Protein AF-A0A0C2N6R8-F1 (afdb_monomer_lite)

Organism: NCBI:txid1461322

Radius of gyration: 13.25 Å; chains: 1; bounding box: 29×25×40 Å

InterPro domains:
  IPR054239 Domain of unknown function DUF6966 [PF22294] (31-59)

Sequence (89 aa):
MILNDEISALNCILIKYREKKYKLPTVHDGNDATRVLQKFAGMGSINDLYICKSNGHNIEKSDELSVNGDFRNHLENIRQACATLSSKS

Structure (mmCIF, N/CA/C/O backbone):
data_AF-A0A0C2N6R8-F1
#
_entry.id   AF-A0A0C2N6R8-F1
#
loop_
_atom_site.group_PDB
_atom_site.id
_atom_site.type_symbol
_atom_site.label_atom_id
_atom_site.label_alt_id
_atom_site.label_comp_id
_atom_site.label_asym_id
_atom_site.label_entity_id
_atom_site.label_seq_id
_atom_site.pdbx_PDB_ins_code
_atom_site.Cartn_x
_atom_site.Cartn_y
_atom_site.Cartn_z
_atom_site.occupancy
_atom_site.B_iso_or_equiv
_atom_site.auth_seq_id
_atom_site.auth_comp_id
_atom_site.auth_asym_id
_atom_site.auth_atom_id
_atom_site.pdbx_PDB_model_num
ATOM 1 N N . MET A 1 1 ? 13.490 -9.433 -2.836 1.00 58.00 1 MET A N 1
ATOM 2 C CA . MET A 1 1 ? 12.071 -9.056 -2.692 1.00 58.00 1 MET A CA 1
ATOM 3 C C . MET A 1 1 ? 11.380 -9.283 -4.022 1.00 58.00 1 MET A C 1
ATOM 5 O O . MET A 1 1 ? 11.926 -8.871 -5.039 1.00 58.00 1 MET A O 1
ATOM 9 N N . ILE A 1 2 ? 10.229 -9.950 -4.023 1.00 88.88 2 ILE A N 1
ATOM 10 C CA . ILE A 1 2 ? 9.429 -10.170 -5.230 1.00 88.88 2 ILE A CA 1
ATOM 11 C C . ILE A 1 2 ? 8.316 -9.118 -5.212 1.00 88.88 2 ILE A C 1
ATOM 13 O O . ILE A 1 2 ? 7.468 -9.131 -4.329 1.00 88.88 2 ILE A O 1
ATOM 17 N N . LEU A 1 3 ? 8.337 -8.179 -6.163 1.00 94.56 3 LEU A N 1
ATOM 18 C CA . LEU A 1 3 ? 7.395 -7.049 -6.251 1.00 94.56 3 LEU A CA 1
ATOM 19 C C . LEU A 1 3 ? 5.923 -7.471 -6.084 1.00 94.56 3 LEU A C 1
ATOM 21 O O . LEU A 1 3 ? 5.152 -6.818 -5.385 1.00 94.56 3 LEU A O 1
ATOM 25 N N . ASN A 1 4 ? 5.540 -8.590 -6.696 1.00 97.00 4 ASN A N 1
ATOM 26 C CA . ASN A 1 4 ? 4.167 -9.081 -6.637 1.00 97.00 4 ASN A CA 1
ATOM 27 C C . ASN A 1 4 ? 3.775 -9.660 -5.268 1.00 97.00 4 ASN A C 1
ATOM 29 O O . ASN A 1 4 ? 2.594 -9.610 -4.926 1.00 97.00 4 ASN A O 1
ATOM 33 N N . ASP A 1 5 ? 4.732 -10.129 -4.461 1.00 96.81 5 ASP A N 1
ATOM 34 C CA . ASP A 1 5 ? 4.458 -10.552 -3.082 1.00 96.81 5 ASP A CA 1
ATOM 35 C C . ASP A 1 5 ? 4.135 -9.342 -2.200 1.00 96.81 5 ASP A C 1
ATOM 37 O O . ASP A 1 5 ? 3.168 -9.375 -1.441 1.00 96.81 5 ASP A O 1
ATOM 41 N N . GLU A 1 6 ? 4.862 -8.234 -2.367 1.00 97.31 6 GLU A N 1
ATOM 42 C CA . GLU A 1 6 ? 4.570 -6.975 -1.667 1.00 97.31 6 GLU A CA 1
ATOM 43 C C . GLU A 1 6 ? 3.204 -6.412 -2.067 1.00 97.31 6 GLU A C 1
ATOM 45 O O . GLU A 1 6 ? 2.418 -6.002 -1.213 1.00 97.31 6 GLU A O 1
ATOM 50 N N . ILE A 1 7 ? 2.882 -6.439 -3.365 1.00 97.50 7 ILE A N 1
ATOM 51 C CA . ILE A 1 7 ? 1.562 -6.039 -3.871 1.00 97.50 7 ILE A CA 1
ATOM 52 C C . ILE A 1 7 ? 0.465 -6.916 -3.263 1.00 97.50 7 ILE A C 1
ATOM 54 O O . ILE A 1 7 ? -0.589 -6.407 -2.875 1.00 97.50 7 ILE A O 1
ATOM 58 N N . SER A 1 8 ? 0.693 -8.227 -3.167 1.00 97.94 8 SER A N 1
ATOM 59 C CA . SER A 1 8 ? -0.249 -9.162 -2.551 1.00 97.94 8 SER A CA 1
ATOM 60 C C . SER A 1 8 ? -0.458 -8.847 -1.066 1.00 97.94 8 SER A C 1
ATOM 62 O O . SER A 1 8 ? -1.601 -8.697 -0.627 1.00 97.94 8 SER A O 1
ATOM 64 N N . ALA A 1 9 ? 0.627 -8.646 -0.312 1.00 97.69 9 ALA A N 1
ATOM 65 C CA . ALA A 1 9 ? 0.581 -8.289 1.104 1.00 97.69 9 ALA A CA 1
ATOM 66 C C . ALA A 1 9 ? -0.162 -6.961 1.344 1.00 97.69 9 ALA A C 1
ATOM 68 O O . ALA A 1 9 ? -1.097 -6.909 2.149 1.00 97.69 9 ALA A O 1
ATOM 69 N N . LEU A 1 10 ? 0.155 -5.916 0.570 1.00 97.62 10 LEU A N 1
ATOM 70 C CA . LEU A 1 10 ? -0.553 -4.634 0.609 1.00 97.62 10 LEU A CA 1
ATOM 71 C C . LEU A 1 10 ? -2.048 -4.804 0.302 1.00 97.62 10 LEU A C 1
ATOM 73 O O . LEU A 1 10 ? -2.909 -4.288 1.018 1.00 97.62 10 LEU A O 1
ATOM 77 N N . ASN A 1 11 ? -2.378 -5.554 -0.753 1.00 98.00 11 ASN A N 1
ATOM 78 C CA . ASN A 1 11 ? -3.759 -5.810 -1.147 1.00 98.00 11 ASN A CA 1
ATOM 79 C C . ASN A 1 11 ? -4.542 -6.560 -0.057 1.00 98.00 11 ASN A C 1
ATOM 81 O O . ASN A 1 11 ? -5.732 -6.290 0.119 1.00 98.00 11 ASN A O 1
ATOM 85 N N . CYS A 1 12 ? -3.902 -7.459 0.697 1.00 98.00 12 CYS A N 1
ATOM 86 C CA . CYS A 1 12 ? -4.507 -8.120 1.853 1.00 98.00 12 CYS A CA 1
ATOM 87 C C . CYS A 1 12 ? -4.864 -7.120 2.962 1.00 98.00 12 CYS A C 1
ATOM 89 O O . CYS A 1 12 ? -5.984 -7.171 3.476 1.00 98.00 12 CYS A O 1
ATOM 91 N N . ILE A 1 13 ? -3.972 -6.172 3.277 1.00 97.06 13 ILE A N 1
ATOM 92 C CA . ILE A 1 13 ? -4.251 -5.089 4.236 1.00 97.06 13 ILE A CA 1
ATOM 93 C C . ILE A 1 13 ? -5.448 -4.256 3.755 1.00 97.06 13 ILE A C 1
ATOM 95 O O . ILE A 1 13 ? -6.427 -4.093 4.486 1.00 97.06 13 ILE A O 1
ATOM 99 N N . LEU A 1 14 ? -5.431 -3.799 2.499 1.00 97.06 14 LEU A N 1
ATOM 100 C CA . LEU A 1 14 ? -6.523 -3.008 1.917 1.00 97.06 14 LEU A CA 1
ATOM 101 C C . LEU A 1 14 ? -7.868 -3.745 1.968 1.00 97.06 14 LEU A C 1
ATOM 103 O O . LEU A 1 14 ? -8.893 -3.155 2.301 1.00 97.06 14 LEU A O 1
ATOM 107 N N . ILE A 1 15 ? -7.888 -5.046 1.667 1.00 97.00 15 ILE A N 1
ATOM 108 C CA . ILE A 1 15 ? -9.109 -5.858 1.739 1.00 97.00 15 ILE A CA 1
ATOM 109 C C . ILE A 1 15 ? -9.601 -5.977 3.183 1.00 97.00 15 ILE A C 1
ATOM 111 O O . ILE A 1 15 ? -10.797 -5.781 3.420 1.00 97.00 15 ILE A O 1
ATOM 115 N N . LYS A 1 16 ? -8.700 -6.264 4.132 1.00 96.75 16 LYS A N 1
ATOM 116 C CA . LYS A 1 16 ? -9.016 -6.397 5.562 1.00 96.75 16 LYS A CA 1
ATOM 117 C C . LYS A 1 16 ? -9.707 -5.144 6.099 1.00 96.75 16 LYS A C 1
ATOM 119 O O . LYS A 1 16 ? -10.696 -5.255 6.820 1.00 96.75 16 LYS A O 1
ATOM 124 N N . TYR A 1 17 ? -9.242 -3.969 5.679 1.00 96.75 17 TYR A N 1
ATOM 125 C CA . TYR A 1 17 ? -9.782 -2.679 6.111 1.00 96.75 17 TYR A CA 1
ATOM 126 C C . TYR A 1 17 ? -10.758 -2.042 5.108 1.00 96.75 17 TYR A C 1
ATOM 128 O O . TYR A 1 17 ? -11.106 -0.883 5.249 1.00 96.75 17 TYR A O 1
ATOM 136 N N . ARG A 1 18 ? -11.292 -2.810 4.145 1.00 95.56 18 ARG A N 1
ATOM 137 C CA . ARG A 1 18 ? -12.345 -2.384 3.192 1.00 95.56 18 ARG A CA 1
ATOM 138 C C . ARG A 1 18 ? -11.954 -1.261 2.214 1.00 95.56 18 ARG A C 1
ATOM 140 O O . ARG A 1 18 ? -12.816 -0.730 1.522 1.00 95.56 18 ARG A O 1
ATOM 147 N N . GLU A 1 19 ? -10.667 -1.017 2.017 1.00 95.81 19 GLU A N 1
ATOM 148 C CA . GLU A 1 19 ? -10.104 0.003 1.121 1.00 95.81 19 GLU A CA 1
ATOM 149 C C . GLU A 1 19 ? -9.773 -0.546 -0.281 1.00 95.81 19 GLU A C 1
ATOM 151 O O . GLU A 1 19 ? -8.761 -0.234 -0.910 1.00 95.81 19 GLU A O 1
ATOM 156 N N . LYS A 1 20 ? -10.662 -1.394 -0.816 1.00 93.75 20 LYS A N 1
ATOM 157 C CA . LYS A 1 20 ? -10.440 -2.139 -2.073 1.00 93.75 20 LYS A CA 1
ATOM 158 C C . LYS A 1 20 ? -10.218 -1.245 -3.300 1.00 93.75 20 LYS A C 1
ATOM 160 O O . LYS A 1 20 ? -9.635 -1.706 -4.279 1.00 93.75 20 LYS A O 1
ATOM 165 N N . LYS A 1 21 ? -10.668 0.014 -3.259 1.00 93.12 21 LYS A N 1
ATOM 166 C CA . LYS A 1 21 ? -10.486 0.996 -4.343 1.00 93.12 21 LYS A CA 1
ATOM 167 C C . LYS A 1 21 ? -9.010 1.316 -4.614 1.00 93.12 21 LYS A C 1
ATOM 169 O O . LYS A 1 21 ? -8.660 1.661 -5.739 1.00 93.12 21 LYS A O 1
ATOM 174 N N . TYR A 1 22 ? -8.147 1.138 -3.612 1.00 94.88 22 TYR A N 1
ATOM 175 C CA . TYR A 1 22 ? -6.709 1.381 -3.716 1.00 94.88 22 TYR A CA 1
ATOM 176 C C . TYR A 1 22 ? -5.902 0.157 -4.153 1.00 94.88 22 TYR A C 1
ATOM 178 O O . TYR A 1 22 ? -4.682 0.247 -4.249 1.00 94.88 22 TYR A O 1
ATOM 186 N N . LYS A 1 23 ? -6.542 -0.987 -4.435 1.00 95.56 23 LYS A N 1
ATOM 187 C CA . LYS A 1 23 ? -5.809 -2.195 -4.826 1.00 95.56 23 LYS A CA 1
ATOM 188 C C . LYS A 1 23 ? -4.889 -1.940 -6.020 1.00 95.56 23 LYS A C 1
ATOM 190 O O . LYS A 1 23 ? -5.263 -1.277 -6.996 1.00 95.56 23 LYS A O 1
ATOM 195 N N . LEU A 1 24 ? -3.700 -2.523 -5.937 1.00 96.44 24 LEU A N 1
ATOM 196 C CA . LEU A 1 24 ? -2.703 -2.484 -6.996 1.00 96.44 24 LEU A CA 1
ATOM 197 C C . LEU A 1 24 ? -2.791 -3.767 -7.840 1.00 96.44 24 LEU A C 1
ATOM 199 O O . LEU A 1 24 ? -2.995 -4.848 -7.274 1.00 96.44 24 LEU A O 1
ATOM 203 N N . PRO A 1 25 ? -2.686 -3.667 -9.176 1.00 95.19 25 PRO A N 1
ATOM 204 C CA . PRO A 1 25 ? -2.578 -4.833 -10.045 1.00 95.19 25 PRO A CA 1
ATOM 205 C C . PRO A 1 25 ? -1.205 -5.501 -9.903 1.00 95.19 25 PRO A C 1
ATOM 207 O O . PRO A 1 25 ? -0.249 -4.878 -9.447 1.00 95.19 25 PRO A O 1
ATOM 210 N N . THR A 1 26 ? -1.112 -6.760 -10.326 1.00 95.81 26 THR A N 1
ATOM 211 C CA . THR A 1 26 ? 0.161 -7.464 -10.536 1.00 95.81 26 THR A CA 1
ATOM 212 C 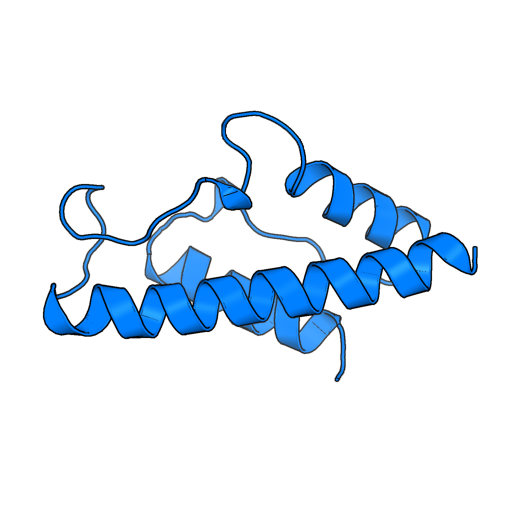C . THR A 1 26 ? 0.987 -6.747 -11.608 1.00 95.81 26 THR A C 1
ATOM 214 O O . THR A 1 26 ? 0.423 -6.190 -12.548 1.00 95.81 26 THR A O 1
ATOM 217 N N . VAL A 1 27 ? 2.311 -6.760 -11.460 1.00 96.19 27 VAL A N 1
ATOM 218 C CA . VAL A 1 27 ? 3.258 -6.135 -12.388 1.00 96.19 27 VAL A CA 1
ATOM 219 C C . VAL A 1 27 ? 4.056 -7.210 -13.119 1.00 96.19 27 VAL A C 1
ATOM 221 O O . VAL A 1 27 ? 4.697 -8.046 -12.472 1.00 96.19 27 VAL A O 1
ATOM 224 N N . HIS A 1 28 ? 4.033 -7.175 -14.453 1.00 94.38 28 HIS A N 1
ATOM 225 C CA . HIS A 1 28 ? 4.798 -8.088 -15.309 1.00 94.38 28 HIS A CA 1
ATOM 226 C C . HIS A 1 28 ? 5.930 -7.394 -16.077 1.00 94.38 28 HIS A C 1
ATOM 228 O O . HIS A 1 28 ? 6.946 -8.026 -16.363 1.00 94.38 28 HIS A O 1
ATOM 234 N N . ASP A 1 29 ? 5.782 -6.102 -16.371 1.00 94.06 29 ASP A N 1
ATOM 235 C CA . ASP A 1 29 ? 6.736 -5.312 -17.148 1.00 94.06 29 ASP A CA 1
ATOM 236 C C . ASP A 1 29 ? 6.833 -3.848 -16.656 1.00 94.06 29 ASP A C 1
ATOM 238 O O . ASP A 1 29 ? 6.213 -3.450 -15.663 1.00 94.06 29 ASP A O 1
ATOM 242 N N . GLY A 1 30 ? 7.645 -3.028 -17.332 1.00 94.38 30 GLY A N 1
ATOM 243 C CA . GLY A 1 30 ? 7.816 -1.613 -16.987 1.00 94.38 30 GLY A CA 1
ATOM 244 C C . GLY A 1 30 ? 6.589 -0.731 -17.249 1.00 94.38 30 GLY A C 1
ATOM 245 O O . GLY A 1 30 ? 6.422 0.293 -16.576 1.00 94.38 30 GLY A O 1
ATOM 246 N N . ASN A 1 31 ? 5.694 -1.117 -18.163 1.00 94.06 31 ASN A N 1
ATOM 247 C CA . ASN A 1 31 ? 4.447 -0.386 -18.401 1.00 94.06 31 ASN A CA 1
ATOM 248 C C . ASN A 1 31 ? 3.479 -0.590 -17.233 1.00 94.06 31 ASN A C 1
ATOM 250 O O . ASN A 1 31 ? 2.893 0.377 -16.738 1.00 94.06 31 ASN A O 1
ATOM 254 N N . ASP A 1 32 ? 3.356 -1.824 -16.745 1.00 95.50 32 ASP A N 1
ATOM 255 C CA . ASP A 1 32 ? 2.601 -2.129 -15.531 1.00 95.50 32 ASP A CA 1
ATOM 256 C C . ASP A 1 32 ? 3.178 -1.392 -14.318 1.00 95.50 32 ASP A C 1
ATOM 258 O O . ASP A 1 32 ? 2.432 -0.777 -13.551 1.00 95.50 32 ASP A O 1
ATOM 262 N N . ALA A 1 33 ? 4.508 -1.374 -14.179 1.00 95.81 33 ALA A N 1
ATOM 263 C CA . ALA A 1 33 ? 5.182 -0.629 -13.118 1.00 95.81 33 ALA A CA 1
ATOM 264 C C . ALA A 1 33 ? 4.850 0.871 -13.171 1.00 95.81 33 ALA A C 1
ATOM 266 O O . ALA A 1 33 ? 4.536 1.477 -12.146 1.00 95.81 33 ALA A O 1
ATOM 267 N N . THR A 1 34 ? 4.841 1.465 -14.366 1.00 94.94 34 THR A N 1
ATOM 268 C CA . THR A 1 34 ? 4.480 2.876 -14.566 1.00 94.94 34 THR A CA 1
ATOM 269 C C . THR A 1 34 ? 3.028 3.150 -14.165 1.00 94.94 34 THR A C 1
ATOM 271 O O . THR A 1 34 ? 2.750 4.129 -13.471 1.00 94.94 34 THR A O 1
ATOM 274 N N . ARG A 1 35 ? 2.091 2.262 -14.526 1.00 94.00 35 ARG A N 1
ATOM 275 C CA . ARG A 1 35 ? 0.677 2.360 -14.114 1.00 94.00 35 ARG A CA 1
ATOM 276 C C . ARG A 1 35 ? 0.504 2.254 -12.602 1.00 94.00 35 ARG A C 1
ATOM 278 O O . ARG A 1 35 ? -0.329 2.955 -12.029 1.00 94.00 35 ARG A O 1
ATOM 285 N N . VAL A 1 36 ? 1.280 1.389 -11.949 1.00 95.56 36 VAL A N 1
ATOM 286 C CA . VAL A 1 36 ? 1.297 1.299 -10.487 1.00 95.56 36 VAL A CA 1
ATOM 287 C C . VAL A 1 36 ? 1.814 2.601 -9.886 1.00 95.56 36 VAL A C 1
ATOM 289 O O . VAL A 1 36 ? 1.129 3.161 -9.036 1.00 95.56 36 VAL A O 1
ATOM 292 N N . LEU A 1 37 ? 2.937 3.143 -10.366 1.00 95.00 37 LEU A N 1
ATOM 293 C CA . LEU A 1 37 ? 3.503 4.409 -9.879 1.00 95.00 37 LEU A CA 1
ATOM 294 C C . LEU A 1 37 ? 2.530 5.590 -10.004 1.00 95.00 37 LEU A C 1
ATOM 296 O O . LEU A 1 37 ? 2.476 6.431 -9.109 1.00 95.00 37 LEU A O 1
ATOM 300 N N . GLN A 1 38 ? 1.702 5.631 -11.049 1.00 93.44 38 GLN A N 1
ATOM 301 C CA . GLN A 1 38 ? 0.667 6.662 -11.189 1.00 93.44 38 GLN A CA 1
ATOM 302 C C . GLN A 1 38 ? -0.348 6.657 -10.035 1.00 93.44 38 GLN A C 1
ATOM 304 O O . GLN A 1 38 ? -0.858 7.713 -9.676 1.00 93.44 38 GLN A O 1
ATOM 309 N N . LYS A 1 39 ? -0.607 5.507 -9.393 1.00 92.88 39 LYS A N 1
ATOM 310 C CA . LYS A 1 39 ? -1.503 5.421 -8.223 1.00 92.88 39 LYS A CA 1
ATOM 311 C C . LYS A 1 39 ? -0.901 6.006 -6.940 1.00 92.88 39 LYS A C 1
ATOM 313 O O . LYS A 1 39 ? -1.645 6.229 -5.986 1.00 92.88 39 LYS A O 1
ATOM 318 N N . PHE A 1 40 ? 0.411 6.247 -6.912 1.00 92.69 40 PHE A N 1
ATOM 319 C CA . PHE A 1 40 ? 1.121 6.903 -5.808 1.00 92.69 40 PHE A CA 1
ATOM 320 C C . PHE A 1 40 ? 1.168 8.430 -5.962 1.00 92.69 40 PHE A C 1
ATOM 322 O O . PHE A 1 40 ? 1.570 9.122 -5.028 1.00 92.69 40 PHE A O 1
ATOM 329 N N . ALA A 1 41 ? 0.793 8.957 -7.130 1.00 88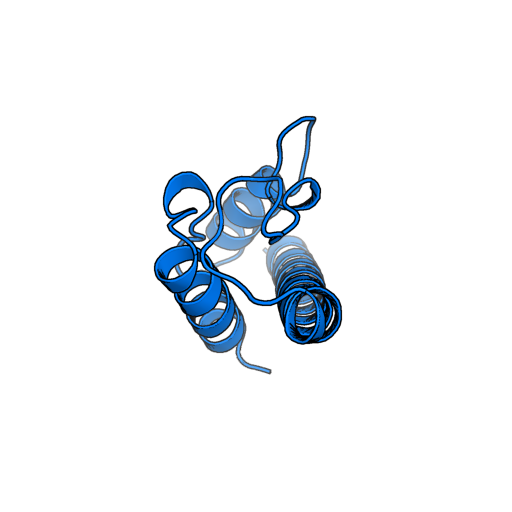.00 41 ALA A N 1
ATOM 330 C CA . ALA A 1 41 ? 0.847 10.379 -7.431 1.00 88.00 41 ALA A CA 1
ATOM 331 C C . ALA A 1 41 ? -0.524 11.050 -7.253 1.00 88.00 41 ALA A C 1
ATOM 333 O O . ALA A 1 41 ? -1.567 10.453 -7.517 1.00 88.00 41 ALA A O 1
ATOM 334 N N . GLY A 1 42 ? -0.505 12.326 -6.864 1.00 84.81 42 GLY A N 1
ATOM 335 C CA . GLY A 1 42 ? -1.698 13.167 -6.748 1.00 84.81 42 GLY A CA 1
ATOM 336 C C . GLY A 1 42 ? -2.364 13.152 -5.370 1.00 84.81 42 GLY A C 1
ATOM 337 O O . GLY A 1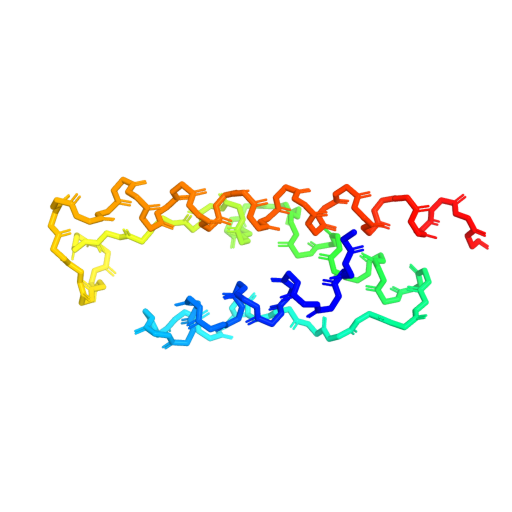 42 ? -2.044 12.346 -4.499 1.00 84.81 42 GLY A O 1
ATOM 338 N N . MET A 1 43 ? -3.293 14.091 -5.186 1.00 82.56 43 MET A N 1
ATOM 339 C CA . MET A 1 43 ? -4.088 14.240 -3.966 1.00 82.56 43 MET A CA 1
ATOM 340 C C . MET A 1 43 ? -5.181 13.164 -3.907 1.00 82.56 43 MET A C 1
ATOM 342 O O . MET A 1 43 ? -5.904 12.957 -4.881 1.00 82.56 43 MET A O 1
ATOM 346 N N . GLY A 1 44 ? -5.310 12.493 -2.763 1.00 84.25 44 GLY A N 1
ATOM 347 C CA . GLY A 1 44 ? -6.211 11.355 -2.573 1.00 84.25 44 GLY A CA 1
ATOM 348 C C . GLY A 1 44 ? -5.633 10.025 -3.066 1.00 84.25 44 GLY A C 1
ATOM 349 O O . GLY A 1 44 ? -6.382 9.056 -3.236 1.00 84.25 44 GLY A O 1
ATOM 350 N N . SER A 1 45 ? -4.321 9.979 -3.313 1.00 92.69 45 SER A N 1
ATOM 351 C CA . SER A 1 45 ? -3.615 8.774 -3.747 1.00 92.69 45 SER A CA 1
ATOM 352 C C . SER A 1 45 ? -3.546 7.732 -2.628 1.00 92.69 45 SER A C 1
ATOM 354 O O . SER A 1 45 ? -3.909 7.986 -1.478 1.00 92.69 45 SER A O 1
ATOM 356 N N . ILE A 1 46 ? -3.036 6.539 -2.941 1.00 93.88 46 ILE A N 1
ATOM 357 C CA . ILE A 1 46 ? -2.831 5.498 -1.923 1.00 93.88 46 ILE A CA 1
ATOM 358 C C . ILE A 1 46 ? -1.871 5.946 -0.804 1.00 93.88 46 ILE A C 1
ATOM 360 O O . ILE A 1 46 ? -1.957 5.449 0.317 1.00 93.88 46 ILE A O 1
ATOM 364 N N . ASN A 1 47 ? -1.002 6.926 -1.079 1.00 91.38 47 ASN A N 1
ATOM 365 C CA . ASN A 1 47 ? -0.103 7.509 -0.085 1.00 91.38 47 ASN A CA 1
ATOM 366 C C . ASN A 1 47 ? -0.831 8.356 0.961 1.00 91.38 47 ASN A C 1
ATOM 368 O O . ASN A 1 47 ? -0.281 8.571 2.039 1.00 91.38 47 ASN A O 1
ATOM 372 N N . ASP A 1 48 ? -2.044 8.820 0.686 1.00 91.88 48 ASP A N 1
ATOM 373 C CA . ASP A 1 48 ? -2.823 9.600 1.649 1.00 91.88 48 ASP A CA 1
ATOM 374 C C . ASP A 1 48 ? -3.645 8.697 2.578 1.00 91.88 48 ASP A C 1
ATOM 376 O O . ASP A 1 48 ? -4.200 9.161 3.575 1.00 91.88 48 ASP A O 1
ATOM 380 N N . LEU A 1 49 ? -3.710 7.392 2.287 1.00 94.38 49 LEU A N 1
ATOM 381 C CA . LEU A 1 49 ? -4.470 6.457 3.100 1.00 94.38 49 LEU A CA 1
ATOM 382 C C . LEU A 1 49 ? -3.820 6.277 4.478 1.00 94.38 49 LEU A C 1
ATOM 384 O O . LEU A 1 49 ? -2.617 6.023 4.613 1.00 94.38 49 LEU A O 1
ATOM 388 N N . TYR A 1 50 ? -4.660 6.376 5.505 1.00 95.62 50 TYR A N 1
ATOM 38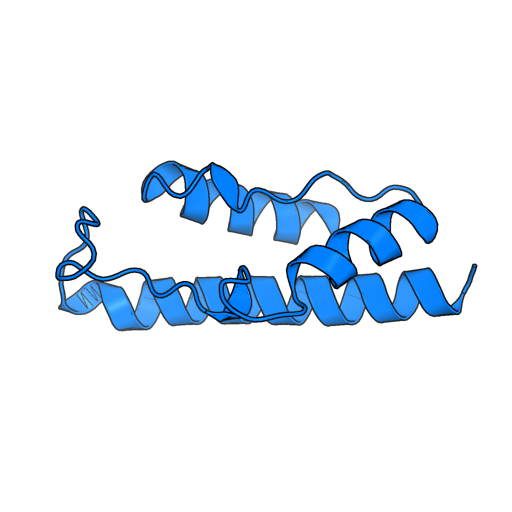9 C CA . TYR A 1 50 ? -4.310 6.066 6.882 1.00 95.62 50 TYR A CA 1
ATOM 390 C C . TYR A 1 50 ? -5.400 5.196 7.508 1.00 95.62 50 TYR A C 1
ATOM 392 O O . TYR A 1 50 ? -6.580 5.567 7.543 1.00 95.62 50 TYR A O 1
ATOM 400 N N . ILE A 1 51 ? -5.002 4.020 7.988 1.00 96.44 51 ILE A N 1
ATOM 401 C CA . ILE A 1 51 ? -5.908 3.020 8.547 1.00 96.44 51 ILE A CA 1
ATOM 402 C C . ILE A 1 51 ? -6.096 3.309 10.035 1.00 96.44 51 ILE A C 1
ATOM 404 O O . ILE A 1 51 ? -5.273 2.923 10.859 1.00 96.44 51 ILE A O 1
ATOM 408 N N . CYS A 1 52 ? -7.178 3.997 10.381 1.00 96.50 52 CYS A N 1
ATOM 409 C CA . CYS A 1 52 ? -7.552 4.263 11.770 1.00 96.50 52 CYS A CA 1
ATOM 410 C C . CYS A 1 52 ? -9.052 4.111 12.028 1.00 96.50 52 CYS A C 1
ATOM 412 O O . CYS A 1 52 ? -9.870 4.159 11.100 1.00 96.50 52 CYS A O 1
ATOM 414 N N . LYS A 1 53 ? -9.414 3.990 13.308 1.00 95.44 53 LYS A N 1
ATOM 415 C CA . LYS A 1 53 ? -10.801 3.863 13.772 1.00 95.44 53 LYS A CA 1
ATOM 416 C C . LYS A 1 53 ? -11.643 5.090 13.415 1.00 95.44 53 LYS A C 1
ATOM 418 O O . LYS A 1 53 ? -12.798 4.946 13.022 1.00 95.44 53 LYS A O 1
ATOM 423 N N . SER A 1 54 ? -11.055 6.288 13.472 1.00 93.62 54 SER A N 1
ATOM 424 C CA . SER A 1 54 ? -11.725 7.551 13.111 1.00 93.62 54 SER A CA 1
ATOM 425 C C . SER A 1 54 ? -12.121 7.628 11.634 1.00 93.62 54 SER A C 1
ATOM 427 O O . SER A 1 54 ? -13.102 8.284 11.303 1.00 93.62 54 SER A O 1
ATOM 429 N N . ASN A 1 55 ? -11.407 6.912 10.760 1.00 92.06 55 ASN A N 1
ATOM 430 C CA . ASN A 1 55 ? -11.735 6.793 9.338 1.00 92.06 55 ASN A CA 1
ATOM 431 C C . ASN A 1 55 ? -12.759 5.670 9.061 1.00 92.06 55 ASN A C 1
ATOM 433 O O . ASN A 1 55 ? -13.021 5.345 7.908 1.00 92.06 55 ASN A O 1
ATOM 437 N N . GLY A 1 56 ? -13.342 5.062 10.103 1.00 93.25 56 GLY A N 1
ATOM 438 C CA . GLY A 1 56 ? -14.344 4.000 9.982 1.00 93.25 56 GLY A CA 1
ATOM 439 C C . GLY A 1 56 ? -13.766 2.593 9.805 1.00 93.25 56 GLY A C 1
ATOM 440 O O . GLY A 1 56 ? -14.517 1.652 9.537 1.00 93.25 56 GLY A O 1
ATOM 441 N N . HIS A 1 57 ? -12.451 2.418 9.965 1.00 96.31 57 HIS A N 1
ATOM 442 C CA . HIS A 1 57 ? -11.825 1.102 9.883 1.00 96.31 57 HIS A CA 1
ATOM 443 C C . HIS A 1 57 ? -12.056 0.291 11.159 1.00 96.31 57 HIS A C 1
ATOM 445 O O . HIS A 1 57 ? -11.994 0.808 12.275 1.00 96.31 57 HIS A O 1
ATOM 451 N N . ASN A 1 58 ? -12.264 -1.017 10.994 1.00 95.81 58 ASN A N 1
ATOM 452 C CA . ASN A 1 58 ? -12.352 -1.954 12.110 1.00 95.81 58 ASN A CA 1
ATOM 453 C C . ASN A 1 58 ? -10.946 -2.311 12.623 1.00 95.81 58 ASN A C 1
ATOM 455 O O . ASN A 1 58 ? -10.403 -3.364 12.283 1.00 95.81 58 ASN A O 1
ATOM 459 N N . ILE A 1 59 ? -10.340 -1.392 13.371 1.00 96.44 59 ILE A N 1
ATOM 460 C CA . ILE A 1 59 ? -8.999 -1.504 13.951 1.00 96.44 59 ILE A CA 1
ATOM 461 C C . ILE A 1 59 ? -9.000 -0.951 15.379 1.00 96.44 59 ILE A C 1
ATOM 463 O O . ILE A 1 59 ? -9.713 0.009 15.685 1.00 96.44 59 ILE A O 1
ATOM 467 N N . GLU A 1 60 ? -8.202 -1.557 16.253 1.00 95.75 60 GLU A N 1
ATOM 468 C CA . GLU A 1 60 ? -7.964 -1.041 17.597 1.00 95.75 60 GLU A CA 1
ATOM 469 C C . GLU A 1 60 ? -6.858 0.016 17.578 1.00 95.75 60 GLU A C 1
ATOM 471 O O . GLU A 1 60 ? -5.886 -0.102 16.834 1.00 95.75 60 GLU A O 1
ATOM 476 N N . LYS A 1 61 ? -6.980 1.053 18.418 1.00 92.81 61 LYS A N 1
ATOM 477 C CA . LYS A 1 61 ? -6.028 2.182 18.433 1.00 92.81 61 LYS A CA 1
ATOM 478 C C . LYS A 1 61 ? -4.581 1.746 18.685 1.00 92.81 61 LYS A C 1
ATOM 480 O O . LYS A 1 61 ? -3.665 2.379 18.173 1.00 92.81 61 LYS A O 1
ATOM 485 N N . SER A 1 62 ? -4.381 0.681 19.462 1.00 96.06 62 SER A N 1
ATOM 486 C CA . SER A 1 62 ? -3.061 0.094 19.723 1.00 96.06 62 SER A CA 1
ATOM 487 C C . SER A 1 62 ? -2.394 -0.461 18.465 1.00 96.06 62 SER A C 1
ATOM 489 O O . SER A 1 62 ? -1.171 -0.438 18.367 1.00 96.06 62 SER A O 1
ATOM 491 N N . ASP A 1 63 ? -3.191 -0.920 17.498 1.00 96.62 63 ASP A N 1
ATOM 492 C CA . ASP A 1 63 ? -2.706 -1.606 16.302 1.00 96.62 63 ASP A CA 1
ATOM 493 C C . ASP A 1 63 ? -2.519 -0.645 15.123 1.00 96.62 63 ASP A C 1
ATOM 495 O O . ASP A 1 63 ? -1.823 -0.983 14.166 1.00 96.62 63 ASP A O 1
ATOM 499 N N . GLU A 1 64 ? -3.109 0.557 15.179 1.00 96.75 64 GLU A N 1
ATOM 500 C CA . GLU A 1 64 ? -3.039 1.557 14.105 1.00 96.75 64 GLU A CA 1
ATOM 501 C C . GLU A 1 64 ? -1.592 1.853 13.706 1.00 96.75 64 GLU A C 1
ATOM 503 O O . GLU A 1 64 ? -1.268 1.858 12.520 1.00 96.75 64 GLU A O 1
ATOM 508 N N . LEU A 1 65 ? -0.699 2.045 14.679 1.00 96.69 65 LEU A N 1
ATOM 509 C CA . LEU A 1 65 ? 0.695 2.373 14.391 1.00 96.69 65 LEU A CA 1
ATOM 510 C C . LEU A 1 65 ? 1.429 1.216 13.701 1.00 96.69 65 LEU A C 1
ATOM 512 O O . LEU A 1 65 ? 2.121 1.449 12.712 1.00 96.69 65 LEU A O 1
ATOM 516 N N . SER A 1 66 ? 1.236 -0.021 14.171 1.00 97.44 66 SER A N 1
ATOM 517 C CA . SER A 1 66 ? 1.863 -1.205 13.569 1.00 97.44 66 SER A CA 1
ATOM 518 C C . SER A 1 66 ? 1.349 -1.443 12.152 1.00 97.44 66 SER A C 1
ATOM 520 O O . SER A 1 66 ? 2.138 -1.557 11.221 1.00 97.44 66 SER A O 1
ATOM 522 N N . VAL A 1 67 ? 0.025 -1.443 11.966 1.00 97.44 67 VAL A N 1
ATOM 523 C CA . VAL A 1 67 ? -0.607 -1.698 10.664 1.00 97.44 67 VAL A CA 1
ATOM 524 C C . VAL A 1 67 ? -0.236 -0.628 9.644 1.00 97.44 67 VAL A C 1
ATOM 526 O O . VAL A 1 67 ? 0.053 -0.957 8.495 1.00 97.44 67 VAL A O 1
ATOM 529 N N . ASN A 1 68 ? -0.229 0.650 10.036 1.00 97.62 68 ASN A N 1
ATOM 530 C CA . ASN A 1 68 ? 0.203 1.711 9.129 1.00 97.62 68 ASN A CA 1
ATOM 531 C C . ASN A 1 68 ? 1.714 1.652 8.868 1.00 97.62 68 ASN A C 1
ATOM 533 O O . ASN A 1 68 ? 2.129 1.992 7.766 1.00 97.62 68 ASN A O 1
ATOM 537 N N . GLY A 1 69 ? 2.527 1.194 9.823 1.00 97.75 69 GLY A N 1
ATOM 538 C CA . GLY A 1 69 ? 3.948 0.918 9.603 1.00 97.75 69 GLY A CA 1
ATOM 539 C C . GLY A 1 69 ? 4.163 -0.134 8.514 1.00 97.75 69 GLY A C 1
ATOM 540 O O . GLY A 1 69 ? 4.847 0.135 7.527 1.00 97.75 69 GLY A O 1
ATOM 541 N N . ASP A 1 70 ? 3.500 -1.285 8.636 1.00 97.44 70 ASP A N 1
ATOM 542 C CA . ASP A 1 70 ? 3.552 -2.362 7.638 1.00 97.44 70 ASP A CA 1
ATOM 543 C C . ASP A 1 70 ? 3.032 -1.889 6.275 1.00 97.44 70 ASP A C 1
ATOM 545 O O . ASP A 1 70 ? 3.664 -2.101 5.240 1.00 97.44 70 ASP A O 1
ATOM 549 N N . PHE A 1 71 ? 1.909 -1.166 6.271 1.00 97.44 71 PHE A N 1
ATOM 550 C CA . PHE A 1 71 ? 1.334 -0.576 5.066 1.00 97.44 71 PHE A CA 1
ATOM 551 C C . PHE A 1 71 ? 2.323 0.361 4.355 1.00 97.44 71 PHE A C 1
ATOM 553 O O . PHE A 1 71 ? 2.515 0.254 3.144 1.00 97.44 71 PHE A O 1
ATOM 560 N N . ARG A 1 72 ? 2.988 1.256 5.097 1.00 97.44 72 ARG A N 1
ATOM 561 C CA . ARG A 1 72 ? 3.971 2.202 4.545 1.00 97.44 72 ARG A CA 1
ATOM 562 C C . ARG A 1 72 ? 5.226 1.499 4.043 1.00 97.44 72 ARG A C 1
ATOM 564 O O . ARG A 1 72 ? 5.732 1.884 2.991 1.00 97.44 72 ARG A O 1
ATOM 571 N N . ASN A 1 73 ? 5.679 0.455 4.734 1.00 97.12 73 ASN A N 1
ATOM 572 C CA . ASN A 1 73 ? 6.798 -0.367 4.281 1.00 97.12 73 ASN A CA 1
ATOM 573 C C . ASN A 1 73 ? 6.481 -1.030 2.936 1.00 97.12 73 ASN A C 1
ATOM 575 O O . ASN A 1 73 ? 7.246 -0.868 1.987 1.00 97.12 73 ASN A O 1
ATOM 579 N N . HIS A 1 74 ? 5.324 -1.688 2.812 1.00 97.62 74 HIS A N 1
ATOM 580 C CA . HIS A 1 74 ? 4.897 -2.284 1.544 1.00 97.62 74 HIS A CA 1
ATOM 581 C C . HIS A 1 74 ? 4.777 -1.241 0.424 1.00 97.62 74 HIS A C 1
ATOM 583 O O . HIS A 1 74 ? 5.234 -1.482 -0.692 1.00 97.62 74 HIS A O 1
ATOM 589 N N . LEU A 1 75 ? 4.215 -0.060 0.708 1.00 96.62 75 LEU A N 1
ATOM 590 C CA . LEU A 1 75 ? 4.138 1.028 -0.272 1.00 96.62 75 LEU A CA 1
ATOM 591 C C . LEU A 1 75 ? 5.520 1.452 -0.782 1.00 96.62 75 LEU A C 1
ATOM 593 O O . LEU A 1 75 ? 5.713 1.559 -1.994 1.00 96.62 75 LEU A O 1
ATOM 597 N N . GLU A 1 76 ? 6.477 1.679 0.116 1.00 96.25 76 GLU A N 1
ATOM 598 C CA . GLU A 1 76 ? 7.821 2.118 -0.266 1.00 96.25 76 GLU A CA 1
ATOM 599 C C . GLU A 1 76 ? 8.564 1.038 -1.061 1.00 96.25 76 GLU A C 1
ATOM 601 O O . GLU A 1 76 ? 9.140 1.320 -2.114 1.00 96.25 76 GLU A O 1
ATOM 606 N N . ASN A 1 77 ? 8.463 -0.215 -0.619 1.00 96.69 77 ASN A N 1
ATOM 607 C CA . ASN A 1 77 ? 9.021 -1.376 -1.302 1.00 96.69 77 ASN A CA 1
ATOM 608 C C . ASN A 1 77 ? 8.504 -1.503 -2.744 1.00 96.69 77 ASN A C 1
ATOM 610 O O . ASN A 1 77 ? 9.282 -1.648 -3.692 1.00 96.69 77 ASN A O 1
ATOM 614 N N . ILE A 1 78 ? 7.185 -1.388 -2.927 1.00 97.19 78 ILE A N 1
ATOM 615 C CA . ILE A 1 78 ? 6.536 -1.435 -4.243 1.00 97.19 78 ILE A CA 1
ATOM 616 C C . ILE A 1 78 ? 6.985 -0.257 -5.104 1.00 97.19 78 ILE A C 1
ATOM 618 O O . ILE A 1 78 ? 7.323 -0.451 -6.273 1.00 97.19 78 ILE A O 1
ATOM 622 N N . ARG A 1 79 ? 7.020 0.957 -4.542 1.00 95.88 79 ARG A N 1
ATOM 623 C CA . ARG A 1 79 ? 7.428 2.168 -5.262 1.00 95.88 79 ARG A CA 1
ATOM 624 C C . ARG A 1 79 ? 8.863 2.050 -5.775 1.00 95.88 79 ARG A C 1
ATOM 626 O O . ARG A 1 79 ? 9.106 2.323 -6.950 1.00 95.88 79 ARG A O 1
ATOM 633 N N . GLN A 1 80 ? 9.800 1.620 -4.931 1.00 95.62 80 GLN A N 1
ATOM 634 C CA . GLN A 1 80 ? 11.208 1.453 -5.306 1.00 95.62 80 GLN A CA 1
ATOM 635 C C . GLN A 1 80 ? 11.395 0.363 -6.372 1.00 95.62 80 GLN A C 1
ATOM 637 O O . GLN A 1 80 ? 12.112 0.568 -7.358 1.00 95.62 80 GLN A O 1
ATOM 642 N N . ALA A 1 81 ? 10.715 -0.776 -6.217 1.00 95.50 81 ALA A N 1
ATOM 643 C CA . ALA A 1 81 ? 10.772 -1.868 -7.182 1.00 95.50 81 ALA A CA 1
ATOM 644 C C . ALA A 1 81 ? 10.160 -1.473 -8.539 1.00 95.50 81 ALA A C 1
ATOM 646 O O . ALA A 1 81 ? 10.770 -1.731 -9.579 1.00 95.50 81 ALA A O 1
ATOM 647 N N . CYS A 1 82 ? 9.015 -0.782 -8.544 1.00 95.56 82 CYS A N 1
ATOM 648 C CA . CYS A 1 82 ? 8.397 -0.280 -9.771 1.00 95.56 82 CYS A CA 1
ATOM 649 C C . CYS A 1 82 ? 9.269 0.774 -10.461 1.00 95.56 82 CYS A C 1
ATOM 651 O O . CYS A 1 82 ? 9.472 0.673 -11.665 1.00 95.56 82 CYS A O 1
ATOM 653 N N . ALA A 1 83 ? 9.842 1.731 -9.721 1.00 94.25 83 ALA A N 1
ATOM 654 C CA . ALA A 1 83 ? 10.738 2.745 -10.286 1.00 94.25 83 ALA A CA 1
ATOM 655 C C . ALA A 1 83 ? 11.993 2.124 -10.925 1.00 94.25 83 ALA A C 1
ATOM 657 O O . ALA A 1 83 ? 12.442 2.552 -11.989 1.00 94.25 83 ALA A O 1
ATOM 658 N N . THR A 1 84 ? 12.539 1.076 -10.301 1.00 94.12 84 THR A N 1
ATOM 659 C CA . THR A 1 84 ? 13.677 0.325 -10.848 1.00 94.12 84 THR A CA 1
ATOM 660 C C . THR A 1 84 ? 13.297 -0.415 -12.130 1.00 94.12 84 THR A C 1
ATOM 662 O O . THR A 1 84 ? 14.086 -0.446 -13.072 1.00 94.12 84 THR A O 1
ATOM 665 N N . LEU A 1 85 ? 12.107 -1.020 -12.177 1.00 92.75 85 LEU A N 1
ATOM 666 C CA . LEU A 1 85 ? 11.638 -1.774 -13.340 1.00 92.75 85 LEU A CA 1
ATOM 667 C C . LEU A 1 85 ? 11.276 -0.854 -14.516 1.00 92.75 85 LEU A C 1
ATOM 669 O O . LEU A 1 85 ? 11.671 -1.131 -15.646 1.00 92.75 85 LEU A O 1
ATOM 673 N N . SER A 1 86 ? 10.592 0.261 -14.250 1.00 90.06 86 SER A N 1
ATOM 674 C CA . SER A 1 86 ? 10.186 1.230 -15.274 1.00 90.06 86 SER A CA 1
ATOM 675 C C . SER A 1 86 ? 11.366 1.975 -15.896 1.00 90.06 86 SER A C 1
ATOM 677 O O . SER A 1 86 ? 11.268 2.416 -17.029 1.00 90.06 86 SER A O 1
ATOM 679 N N . SER A 1 87 ? 12.486 2.105 -15.177 1.00 84.00 87 SER A N 1
ATOM 680 C CA . SER A 1 87 ? 13.707 2.748 -15.692 1.00 84.00 87 SER A CA 1
ATOM 681 C C . SER A 1 87 ? 14.562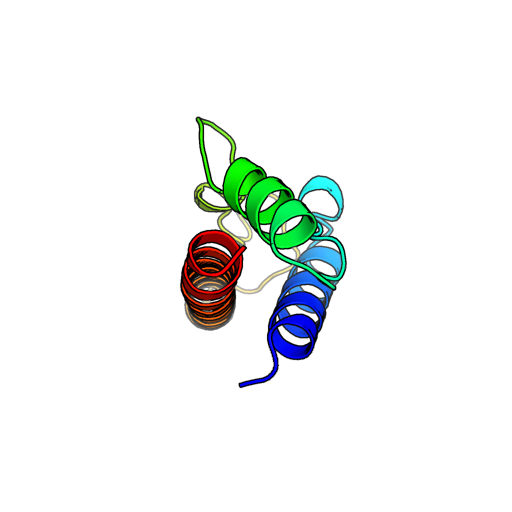 1.827 -16.575 1.00 84.00 87 SER A C 1
ATOM 683 O O . SER A 1 87 ? 15.551 2.277 -17.145 1.00 84.00 87 SER A O 1
ATOM 685 N N . LYS A 1 88 ? 14.236 0.528 -16.640 1.00 66.50 88 LYS A N 1
ATOM 686 C CA . LYS A 1 88 ? 14.949 -0.485 -17.442 1.00 66.50 88 LYS A CA 1
ATOM 687 C C . LYS A 1 88 ? 14.216 -0.868 -18.732 1.00 66.50 88 LYS A C 1
ATOM 689 O O . LYS A 1 88 ? 14.745 -1.681 -19.486 1.00 66.50 88 LYS A O 1
ATOM 694 N N . SER A 1 89 ? 12.998 -0.358 -18.921 1.00 54.41 89 SER A N 1
ATOM 695 C CA . SER A 1 89 ? 12.176 -0.548 -20.126 1.00 54.41 89 SER A CA 1
ATOM 696 C C . SER A 1 89 ? 12.369 0.624 -21.076 1.00 54.41 89 SER A C 1
ATOM 698 O O . SER A 1 89 ? 12.309 0.379 -22.298 1.00 54.41 89 SER A O 1
#

Secondary structure (DSSP, 8-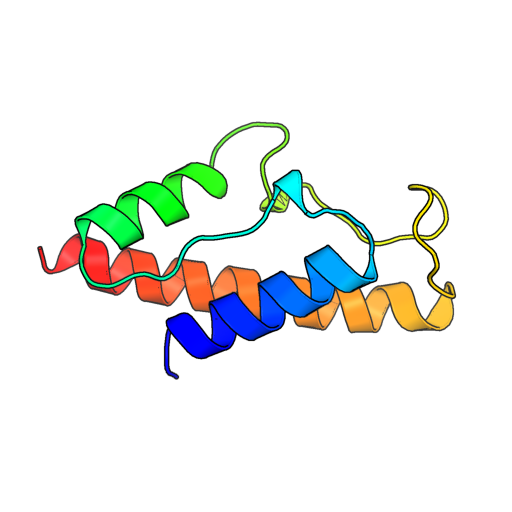state):
--HHHHHHHHHHHHHHTT-GGGPPPP--SHHHHHHHHHTTSSTTSGGG----GGGT-S--HHHHHHHHHHHHHHHHHHHHHHHHHHTT-

pLDDT: mean 93.66, std 7.13, range [54.41, 98.0]

Foldseek 3Di:
DQLQVLLVVLCVLCVLFVVNVQRQDDDDALVSLVVNLVQVDDDPGPVVDFADVVVVGPDDPVCSVVSVVSNVVSVVVNNVVSVVRNVVD